Protein AF-A0A7C2NY12-F1 (afdb_monomer)

Solvent-accessible surface area (backbone atoms only — not comparable to full-atom values): 6761 Å² total; per-residue (Å²): 103,46,38,57,55,45,50,51,51,47,49,62,63,61,35,75,79,59,48,92,78,47,97,58,60,70,59,53,50,53,48,53,52,49,53,52,52,52,51,49,54,52,50,52,52,51,45,52,52,48,50,52,52,35,50,53,42,53,55,50,45,54,53,50,52,52,52,45,53,53,46,52,55,52,39,54,54,24,60,77,69,67,38,62,71,58,30,54,52,48,51,50,53,43,55,53,50,52,50,51,41,49,53,50,49,54,53,33,52,49,44,53,52,52,43,52,55,51,50,52,54,51,47,68,62,30,76

Secondary structure (DSSP, 8-state):
--HHHHHHHHHHHHGGGTGGG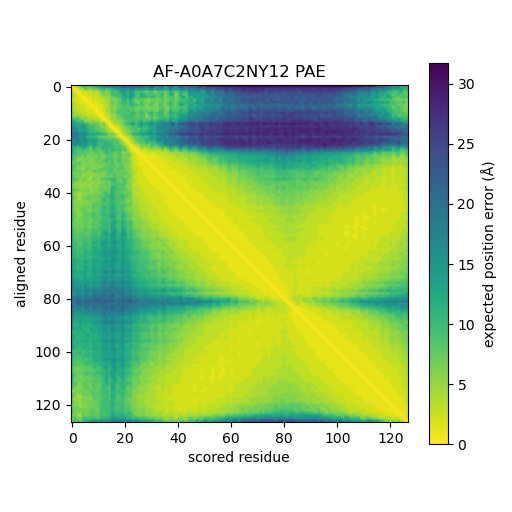-S-HHHHHHHHHHHHHHHHHHHHHHHHHHHHHHHHHHHHHHHHHHHHHHHHHHHHHHHHTT-HHHHHHHHHHHHHHHHHHHHHHHHHHHHHHHHHHHHHHHHHHH-

Sequence (127 aa):
MALITRMSRLLTADLHAVLDRIEEPEVLLKHAVREMEEELARGEQRARAIEHEHDALGGRLRKTAALKAEIEAELEVCFTSGNDELARKVVRRKLETERLERHIGERRAALAKDLAALRASLDEQRE

Mean predicted aligned error: 8.16 Å

Radius of gyration: 27.42 Å; Cα contacts (8 Å, |Δi|>4): 62; chains: 1; bounding box: 62×15×76 Å

Structure (mmCIF, N/CA/C/O backbone):
data_AF-A0A7C2NY12-F1
#
_entry.id   AF-A0A7C2NY12-F1
#
loop_
_atom_site.group_PDB
_atom_site.id
_atom_site.type_symbol
_atom_site.label_atom_id
_atom_site.label_alt_id
_atom_site.label_comp_id
_atom_site.label_asym_id
_atom_site.label_entity_id
_atom_site.label_seq_id
_atom_site.pdbx_PDB_ins_code
_atom_site.Cartn_x
_atom_site.Cartn_y
_atom_site.Cartn_z
_atom_site.occupancy
_atom_site.B_iso_or_equiv
_atom_site.auth_seq_id
_atom_site.auth_comp_id
_atom_site.auth_asym_id
_atom_site.auth_atom_id
_atom_site.pdbx_PDB_model_num
ATOM 1 N N . MET A 1 1 ? 7.991 -2.907 -25.135 1.00 53.84 1 MET A N 1
ATOM 2 C CA . MET A 1 1 ? 8.803 -3.492 -26.230 1.00 53.84 1 MET A CA 1
ATOM 3 C C . MET A 1 1 ? 8.623 -2.738 -27.552 1.00 53.84 1 MET A C 1
ATOM 5 O O . MET A 1 1 ? 9.088 -3.230 -28.573 1.00 53.84 1 MET A O 1
ATOM 9 N N . ALA A 1 2 ? 7.943 -1.583 -27.589 1.00 62.00 2 ALA A N 1
ATOM 10 C CA . ALA A 1 2 ? 7.750 -0.845 -28.834 1.00 62.00 2 ALA A CA 1
ATOM 11 C C . ALA A 1 2 ? 8.727 0.342 -28.942 1.00 62.00 2 ALA A C 1
ATOM 13 O O . ALA A 1 2 ? 9.525 0.297 -29.873 1.00 62.00 2 ALA A O 1
ATOM 14 N N . LEU A 1 3 ? 8.814 1.306 -28.011 1.00 68.12 3 LEU A N 1
ATOM 15 C CA . LEU A 1 3 ? 9.776 2.424 -28.099 1.00 68.12 3 LEU A CA 1
ATOM 16 C C . LEU A 1 3 ? 11.200 1.941 -27.980 1.00 68.12 3 LEU A C 1
ATOM 18 O O . LEU A 1 3 ? 11.968 2.273 -28.862 1.00 68.12 3 LEU A O 1
ATOM 22 N N . ILE A 1 4 ? 11.587 1.171 -26.958 1.00 69.38 4 ILE A N 1
ATOM 23 C CA . ILE A 1 4 ? 13.011 0.810 -26.765 1.00 69.38 4 ILE A CA 1
ATOM 24 C C . ILE A 1 4 ? 13.566 0.113 -28.018 1.00 69.38 4 ILE A C 1
ATOM 26 O O . ILE A 1 4 ? 14.613 0.477 -28.555 1.00 69.38 4 ILE A O 1
ATOM 30 N N . THR A 1 5 ? 12.808 -0.839 -28.561 1.00 68.44 5 THR A N 1
ATOM 31 C CA . THR A 1 5 ? 13.184 -1.589 -29.764 1.00 68.44 5 THR A CA 1
ATOM 32 C C . THR A 1 5 ? 13.090 -0.735 -31.035 1.00 68.44 5 THR A C 1
ATOM 34 O O . THR A 1 5 ? 13.876 -0.917 -31.966 1.00 68.44 5 THR A O 1
ATOM 37 N N . ARG A 1 6 ? 12.162 0.228 -31.092 1.00 71.12 6 ARG A N 1
ATOM 38 C CA . ARG A 1 6 ? 12.011 1.166 -32.216 1.00 71.12 6 ARG A CA 1
ATOM 39 C C . ARG A 1 6 ? 13.070 2.262 -32.195 1.00 71.12 6 ARG A C 1
ATOM 41 O O . ARG A 1 6 ? 13.587 2.578 -33.253 1.00 71.12 6 ARG A O 1
ATOM 48 N N . MET A 1 7 ? 13.448 2.771 -31.028 1.00 70.06 7 MET A N 1
ATOM 49 C CA . MET A 1 7 ? 14.573 3.677 -30.808 1.00 70.06 7 MET A CA 1
ATOM 50 C C . MET A 1 7 ? 15.877 2.986 -31.179 1.00 70.06 7 MET A C 1
ATOM 52 O O . MET A 1 7 ? 16.650 3.553 -31.937 1.00 70.06 7 MET A O 1
ATOM 56 N N . SER A 1 8 ? 16.084 1.737 -30.748 1.00 71.88 8 SER A N 1
ATOM 57 C CA . SER A 1 8 ? 17.231 0.935 -31.181 1.00 71.88 8 SER A CA 1
ATOM 58 C C . SER A 1 8 ? 17.278 0.807 -32.709 1.00 71.88 8 SER A C 1
ATOM 60 O O . SER A 1 8 ? 18.285 1.157 -33.315 1.00 71.88 8 SER A O 1
ATOM 62 N N . ARG A 1 9 ? 16.165 0.431 -33.358 1.00 72.81 9 ARG A N 1
ATOM 63 C CA . ARG A 1 9 ? 16.080 0.350 -34.829 1.00 72.81 9 ARG A CA 1
ATOM 64 C C . ARG A 1 9 ? 16.296 1.685 -35.541 1.00 72.81 9 ARG A C 1
ATOM 66 O O . ARG A 1 9 ? 16.966 1.697 -36.567 1.00 72.81 9 ARG A O 1
ATOM 73 N N . LEU A 1 10 ? 15.715 2.773 -35.036 1.00 71.31 10 LEU A N 1
ATOM 74 C CA . LEU A 1 10 ? 15.861 4.117 -35.602 1.00 71.31 10 LEU A CA 1
ATOM 75 C C . LEU A 1 10 ? 17.309 4.585 -35.501 1.00 71.31 10 LEU A C 1
ATOM 77 O O . LEU A 1 10 ? 17.864 5.042 -36.491 1.00 71.31 10 LEU A O 1
ATOM 81 N N . LEU A 1 11 ? 17.938 4.382 -34.342 1.00 67.00 11 LEU A N 1
ATOM 82 C CA . LEU A 1 11 ? 19.348 4.682 -34.147 1.00 67.00 11 LEU A CA 1
ATOM 83 C C . LEU A 1 11 ? 20.195 3.848 -35.109 1.00 67.00 11 LEU A C 1
ATOM 85 O O . LEU A 1 11 ? 20.952 4.435 -35.861 1.00 67.00 11 LEU A O 1
ATOM 89 N N . THR A 1 12 ? 20.025 2.524 -35.201 1.00 67.00 12 THR A N 1
ATOM 90 C CA . THR A 1 12 ? 20.778 1.702 -36.175 1.00 67.00 12 THR A CA 1
ATOM 91 C C . THR A 1 12 ? 20.561 2.141 -37.634 1.00 67.00 12 THR A C 1
ATOM 93 O O . THR A 1 12 ? 21.490 2.067 -38.439 1.00 67.00 12 THR A O 1
ATOM 96 N N . ALA A 1 13 ? 19.359 2.608 -37.987 1.00 67.56 13 ALA A N 1
ATOM 97 C CA . ALA A 1 13 ? 19.040 3.082 -39.333 1.00 67.56 13 ALA A CA 1
ATOM 98 C C . ALA A 1 13 ? 19.703 4.436 -39.660 1.00 67.56 13 ALA A C 1
ATOM 100 O O . ALA A 1 13 ? 20.324 4.554 -40.715 1.00 67.56 13 ALA A O 1
ATOM 101 N N . ASP A 1 14 ? 19.642 5.415 -38.750 1.00 60.47 14 ASP A N 1
ATOM 102 C CA . ASP A 1 14 ? 20.268 6.740 -38.916 1.00 60.47 14 ASP A CA 1
ATOM 103 C C . ASP A 1 14 ? 21.787 6.725 -38.662 1.00 60.47 14 ASP A C 1
ATOM 105 O O . ASP A 1 14 ? 22.523 7.592 -39.142 1.00 60.47 14 ASP A O 1
ATOM 109 N N . LEU A 1 15 ? 22.293 5.717 -37.945 1.00 57.56 15 LEU A N 1
ATOM 110 C CA . LEU A 1 15 ? 23.713 5.588 -37.627 1.00 57.56 15 LEU A CA 1
ATOM 111 C C . LEU A 1 15 ? 24.594 5.373 -38.857 1.00 57.56 15 LEU A C 1
ATOM 113 O O . LEU A 1 15 ? 25.775 5.698 -38.776 1.00 57.56 15 LEU A O 1
ATOM 117 N N . HIS A 1 16 ? 24.061 4.902 -39.992 1.00 59.88 16 HIS A N 1
ATOM 118 C CA . HIS A 1 16 ? 24.832 4.726 -41.235 1.00 59.88 16 HIS A CA 1
ATOM 119 C C . HIS A 1 16 ? 25.511 6.021 -41.723 1.00 59.88 16 HIS A C 1
ATOM 121 O O . HIS A 1 16 ? 26.491 5.940 -42.454 1.00 59.88 16 HIS A O 1
ATOM 127 N N . ALA A 1 17 ? 25.041 7.201 -41.294 1.00 60.19 17 ALA A N 1
ATOM 128 C CA . ALA A 1 17 ? 25.642 8.495 -41.627 1.00 60.19 17 ALA A CA 1
ATOM 129 C C . ALA A 1 17 ? 26.643 9.033 -40.575 1.00 60.19 17 ALA A C 1
ATOM 131 O O . ALA A 1 17 ? 27.413 9.943 -40.875 1.00 60.19 17 ALA A O 1
ATOM 132 N N . VAL A 1 18 ? 26.640 8.502 -39.343 1.00 55.06 18 VAL A N 1
ATOM 133 C CA . VAL A 1 18 ? 27.490 8.953 -38.209 1.00 55.06 18 VAL A CA 1
ATOM 134 C C . VAL A 1 18 ? 28.585 7.922 -37.863 1.00 55.06 18 VAL A C 1
ATOM 136 O O . VAL A 1 18 ? 29.572 8.247 -37.200 1.00 55.06 18 VAL A O 1
ATOM 139 N N . LEU A 1 19 ? 28.432 6.694 -38.368 1.00 54.03 19 LEU A N 1
ATOM 140 C CA . LEU A 1 19 ? 29.295 5.521 -38.192 1.00 54.03 19 LEU A CA 1
ATOM 141 C C . LEU A 1 19 ? 30.760 5.725 -38.615 1.00 54.03 19 LEU A C 1
ATOM 143 O O . LEU A 1 19 ? 31.631 5.081 -38.043 1.00 54.03 19 LEU A O 1
ATOM 147 N N . ASP A 1 20 ? 31.063 6.660 -39.520 1.00 60.09 20 ASP A N 1
ATOM 148 C CA . ASP A 1 20 ? 32.436 6.909 -39.999 1.00 60.09 20 ASP A CA 1
ATOM 149 C C . ASP A 1 20 ? 33.397 7.456 -38.917 1.00 60.09 20 ASP A C 1
ATOM 151 O O . ASP A 1 20 ? 34.600 7.569 -39.154 1.00 60.09 20 ASP A O 1
ATOM 155 N N . ARG A 1 21 ? 32.894 7.829 -37.728 1.00 60.44 21 ARG A N 1
ATOM 156 C CA . ARG A 1 21 ? 33.685 8.443 -36.639 1.00 60.44 21 ARG A CA 1
ATOM 157 C C . ARG A 1 21 ? 33.712 7.658 -35.324 1.00 60.44 21 ARG A C 1
ATOM 159 O O . ARG A 1 21 ? 34.355 8.120 -34.383 1.00 60.44 21 ARG A O 1
ATOM 166 N N . ILE A 1 22 ? 33.019 6.524 -35.225 1.00 61.75 22 ILE A N 1
ATOM 167 C CA . ILE A 1 22 ? 32.916 5.735 -33.986 1.00 61.75 22 ILE A CA 1
ATOM 168 C C . ILE A 1 22 ? 33.383 4.311 -34.280 1.00 61.75 22 ILE A C 1
ATOM 170 O O . ILE A 1 22 ? 32.849 3.668 -35.175 1.00 61.75 22 ILE A O 1
ATOM 174 N N . GLU A 1 23 ? 34.363 3.819 -33.519 1.00 62.22 23 GLU A N 1
ATOM 175 C CA . GLU A 1 23 ? 35.006 2.521 -33.771 1.00 62.22 23 GLU A CA 1
ATOM 176 C C . GLU A 1 23 ? 34.046 1.322 -33.602 1.00 62.22 23 GLU A C 1
ATOM 178 O O . GLU A 1 23 ? 34.187 0.352 -34.338 1.00 62.22 23 GLU A O 1
ATOM 183 N N . GLU A 1 24 ? 33.026 1.383 -32.722 1.00 68.62 24 GLU A N 1
ATOM 184 C CA . GLU A 1 24 ? 32.071 0.270 -32.494 1.00 68.62 24 GLU A CA 1
ATOM 185 C C . GLU A 1 24 ? 30.666 0.706 -31.986 1.00 68.62 24 GLU A C 1
ATOM 187 O O . GLU A 1 24 ? 30.246 0.376 -30.869 1.00 68.62 24 GLU A O 1
ATOM 192 N N . PRO A 1 25 ? 29.863 1.448 -32.762 1.00 70.81 25 PRO A N 1
ATOM 193 C CA . PRO A 1 25 ? 28.618 2.014 -32.245 1.00 70.81 25 PRO A CA 1
ATOM 194 C C . PRO A 1 25 ? 27.472 1.003 -32.071 1.00 70.81 25 PRO A C 1
ATOM 196 O O . PRO A 1 25 ? 26.565 1.242 -31.272 1.00 70.81 25 PRO A O 1
ATOM 199 N N . GLU A 1 26 ? 27.506 -0.146 -32.755 1.00 74.00 26 GLU A N 1
ATOM 200 C CA . GLU A 1 26 ? 26.555 -1.232 -32.480 1.00 74.00 26 GLU A CA 1
ATOM 201 C C . GLU A 1 26 ? 26.674 -1.750 -31.043 1.00 74.00 26 GLU A C 1
ATOM 203 O O . GLU A 1 26 ? 25.666 -2.093 -30.423 1.00 74.00 26 GLU A O 1
ATOM 208 N N . VAL A 1 27 ? 27.899 -1.839 -30.521 1.00 81.19 27 VAL A N 1
ATOM 209 C CA . VAL A 1 27 ? 28.166 -2.356 -29.174 1.00 81.19 27 VAL A CA 1
ATOM 210 C C . VAL A 1 27 ? 27.641 -1.376 -28.130 1.00 81.19 27 VAL A C 1
ATOM 212 O O . VAL A 1 27 ? 26.945 -1.789 -27.203 1.00 81.19 27 VAL A O 1
ATOM 215 N N . LEU A 1 28 ? 27.880 -0.077 -28.331 1.00 80.12 28 LEU A N 1
ATOM 216 C CA . LEU A 1 28 ? 27.351 0.986 -27.471 1.00 80.12 28 LEU A CA 1
ATOM 217 C C . LEU A 1 28 ? 25.819 0.998 -27.446 1.00 80.12 28 LEU A C 1
ATOM 219 O O . LEU A 1 28 ? 25.223 1.102 -26.377 1.00 80.12 28 LEU A O 1
ATOM 223 N N . LEU A 1 29 ? 25.170 0.833 -28.601 1.00 80.44 29 LEU A N 1
ATOM 224 C CA . LEU A 1 29 ? 23.712 0.775 -28.673 1.00 80.44 29 LEU A CA 1
ATOM 225 C C . LEU A 1 29 ? 23.151 -0.461 -27.956 1.00 80.44 29 LEU A C 1
ATOM 227 O O . LEU A 1 29 ? 22.177 -0.348 -27.215 1.00 80.44 29 LEU A O 1
ATOM 231 N N . LYS A 1 30 ? 23.768 -1.634 -28.146 1.00 83.06 30 LYS A N 1
ATOM 232 C CA . LYS A 1 30 ? 23.384 -2.871 -27.442 1.00 83.06 30 LYS A CA 1
ATOM 233 C C . LYS A 1 30 ? 23.534 -2.716 -25.927 1.00 83.06 30 LYS A C 1
ATOM 235 O O . LYS A 1 30 ? 22.664 -3.167 -25.187 1.00 83.06 30 LYS A O 1
ATOM 240 N N . HIS A 1 31 ? 24.601 -2.059 -25.475 1.00 85.31 31 HIS A N 1
ATOM 241 C CA . HIS A 1 31 ? 24.807 -1.753 -24.062 1.00 85.31 31 HIS A CA 1
ATOM 242 C C . HIS A 1 31 ? 23.722 -0.819 -23.519 1.00 85.31 31 HIS A C 1
ATOM 244 O O . HIS A 1 31 ? 23.088 -1.150 -22.524 1.00 85.31 31 HIS A O 1
ATOM 250 N N . ALA A 1 32 ? 23.444 0.289 -24.211 1.00 83.00 32 ALA A N 1
ATOM 251 C CA . ALA A 1 32 ? 22.421 1.247 -23.798 1.00 83.00 32 ALA A CA 1
ATOM 252 C C . ALA A 1 32 ? 21.025 0.606 -23.715 1.00 83.00 32 ALA A C 1
ATOM 254 O O . ALA A 1 32 ? 20.308 0.808 -22.740 1.00 83.00 32 ALA A O 1
ATOM 255 N N . VAL A 1 33 ? 20.651 -0.223 -24.697 1.00 85.62 33 VAL A N 1
ATOM 256 C CA . VAL A 1 33 ? 19.385 -0.977 -24.664 1.00 85.62 33 VAL A CA 1
ATOM 257 C C . VAL A 1 33 ? 19.337 -1.914 -23.460 1.00 85.62 33 VAL A C 1
ATOM 259 O O . VAL A 1 33 ? 18.329 -1.949 -22.758 1.00 85.62 33 VAL A O 1
ATOM 262 N N . ARG A 1 34 ? 20.427 -2.632 -23.179 1.00 87.62 34 ARG A N 1
ATOM 263 C CA . ARG A 1 34 ? 20.502 -3.520 -22.018 1.00 87.62 34 ARG A CA 1
ATOM 264 C C . ARG A 1 34 ? 20.368 -2.757 -20.698 1.00 87.62 34 ARG A C 1
ATOM 266 O O . ARG A 1 34 ? 19.632 -3.198 -19.824 1.00 87.62 34 ARG A O 1
ATOM 273 N N . GLU A 1 35 ? 21.035 -1.615 -20.553 1.00 88.94 35 GLU A N 1
ATOM 274 C CA . GLU A 1 35 ? 20.895 -0.763 -19.364 1.00 88.94 35 GLU A CA 1
ATOM 275 C C . GLU A 1 35 ? 19.449 -0.281 -19.187 1.00 88.94 35 GLU A C 1
ATOM 277 O O . GLU A 1 35 ? 18.918 -0.314 -18.078 1.00 88.94 35 GLU A O 1
ATOM 282 N N . MET A 1 36 ? 18.775 0.096 -20.279 1.00 87.69 36 MET A N 1
ATOM 283 C CA . MET A 1 36 ? 17.361 0.483 -20.247 1.00 87.69 36 MET A CA 1
ATOM 284 C C . MET A 1 36 ? 16.448 -0.678 -19.823 1.00 87.69 36 MET A C 1
ATOM 286 O O . MET A 1 36 ? 15.531 -0.478 -19.027 1.00 87.69 36 MET A O 1
ATOM 290 N N . GLU A 1 37 ? 16.693 -1.893 -20.321 1.00 88.19 37 GLU A N 1
ATOM 291 C CA . GLU A 1 37 ? 15.954 -3.099 -19.922 1.00 88.19 37 GLU A CA 1
ATOM 292 C C . GLU A 1 37 ? 16.173 -3.445 -18.441 1.00 88.19 37 GLU A C 1
ATOM 294 O O . GLU A 1 37 ? 15.225 -3.793 -17.732 1.00 88.19 37 GLU A O 1
ATOM 299 N N . GLU A 1 38 ? 17.408 -3.317 -17.950 1.00 92.06 38 GLU A N 1
ATOM 300 C CA . GLU A 1 38 ? 17.743 -3.532 -16.542 1.00 92.06 38 GLU A CA 1
ATOM 301 C C . GLU A 1 38 ? 17.057 -2.498 -15.634 1.00 92.06 38 GLU A C 1
ATOM 303 O O . GLU A 1 38 ? 16.504 -2.864 -14.591 1.00 92.06 38 GLU A O 1
ATOM 308 N N . GLU A 1 39 ? 17.019 -1.225 -16.032 1.00 89.50 39 GLU A N 1
ATOM 309 C CA . GLU A 1 39 ? 16.305 -0.177 -15.296 1.00 89.50 39 GLU A CA 1
ATOM 310 C C . GLU A 1 39 ? 14.785 -0.386 -15.296 1.00 89.50 39 GLU A C 1
ATOM 312 O O . GLU A 1 39 ? 14.144 -0.217 -14.251 1.00 89.50 39 GLU A O 1
ATOM 317 N N . LEU A 1 40 ? 14.209 -0.848 -16.412 1.00 91.38 40 LEU A N 1
ATOM 318 C CA . LEU A 1 40 ? 12.798 -1.228 -16.480 1.00 91.38 40 L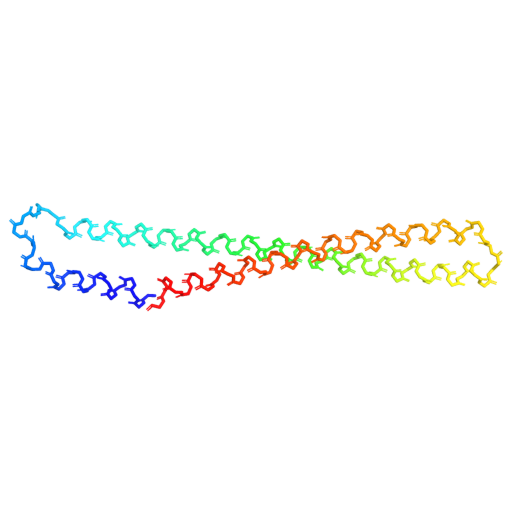EU A CA 1
ATOM 319 C C . LEU A 1 40 ? 12.496 -2.379 -15.508 1.00 91.38 40 LEU A C 1
ATOM 321 O O . LEU A 1 40 ? 11.563 -2.290 -14.706 1.00 91.38 40 LEU A O 1
ATOM 325 N N . ALA A 1 41 ? 13.325 -3.428 -15.505 1.00 92.06 41 ALA A N 1
ATOM 326 C CA . ALA A 1 41 ? 13.173 -4.562 -14.595 1.00 92.06 41 ALA A CA 1
ATOM 327 C C . ALA A 1 41 ? 13.281 -4.140 -13.117 1.00 92.06 41 ALA A C 1
ATOM 329 O O . ALA A 1 41 ? 12.482 -4.574 -12.280 1.00 92.06 41 ALA A O 1
ATOM 330 N N . ARG A 1 42 ? 14.222 -3.247 -12.779 1.00 94.56 42 ARG A N 1
ATOM 331 C CA . ARG A 1 42 ? 14.336 -2.654 -11.432 1.00 94.56 42 ARG A CA 1
ATOM 332 C C . ARG A 1 42 ? 13.106 -1.824 -11.074 1.00 94.56 42 ARG A C 1
ATOM 334 O O . ARG A 1 42 ? 12.650 -1.843 -9.930 1.00 94.56 42 ARG A O 1
ATOM 341 N N . GLY A 1 43 ? 12.565 -1.074 -12.028 1.00 94.50 43 GLY A N 1
ATOM 342 C CA . GLY A 1 43 ? 11.317 -0.334 -11.879 1.00 94.50 43 GLY A CA 1
ATOM 343 C C . GLY A 1 43 ? 10.130 -1.240 -11.549 1.00 94.50 43 GLY A C 1
ATOM 344 O O . GLY A 1 43 ? 9.423 -1.001 -10.570 1.00 94.50 43 GLY A O 1
ATOM 345 N N . GLU A 1 44 ? 9.963 -2.336 -12.288 1.00 94.31 44 GLU A N 1
ATOM 346 C CA . GLU A 1 44 ? 8.916 -3.329 -12.034 1.00 94.31 44 GLU A CA 1
ATOM 347 C C . GLU A 1 44 ? 9.052 -3.992 -10.658 1.00 94.31 44 GLU A C 1
ATOM 349 O O . GLU A 1 44 ? 8.059 -4.165 -9.949 1.00 94.31 44 GLU A O 1
ATOM 354 N N . GLN A 1 45 ? 10.275 -4.344 -10.248 1.00 96.56 45 GLN A N 1
ATOM 355 C CA . GLN A 1 45 ? 10.528 -4.900 -8.916 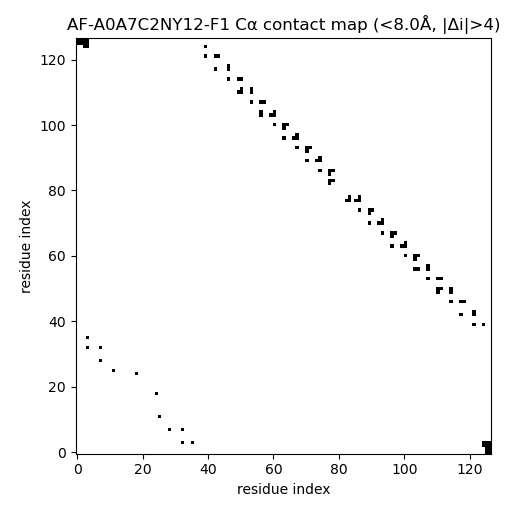1.00 96.56 45 GLN A CA 1
ATOM 356 C C . GLN A 1 45 ? 10.143 -3.914 -7.807 1.00 96.56 45 GLN A C 1
ATOM 358 O O . GLN A 1 45 ? 9.488 -4.307 -6.839 1.00 96.56 45 GLN A O 1
ATOM 363 N N . ARG A 1 46 ? 10.484 -2.628 -7.967 1.00 96.31 46 ARG A N 1
ATOM 364 C CA . ARG A 1 46 ? 10.062 -1.565 -7.043 1.00 96.31 46 ARG A CA 1
ATOM 365 C C . ARG A 1 46 ? 8.540 -1.444 -6.982 1.00 96.31 46 ARG A C 1
ATOM 367 O O . ARG A 1 46 ? 7.991 -1.381 -5.885 1.00 96.31 46 ARG A O 1
ATOM 374 N N . ALA A 1 47 ? 7.853 -1.482 -8.124 1.00 96.25 47 ALA A N 1
ATOM 375 C CA . ALA A 1 47 ? 6.392 -1.436 -8.166 1.00 96.25 47 ALA A CA 1
ATOM 376 C C . ALA A 1 47 ? 5.759 -2.614 -7.406 1.00 96.25 47 ALA A C 1
ATOM 378 O O . ALA A 1 47 ? 4.848 -2.406 -6.608 1.00 96.25 47 ALA A O 1
ATOM 379 N N . ARG A 1 48 ? 6.285 -3.835 -7.576 1.00 97.31 48 ARG A N 1
ATOM 380 C CA . ARG A 1 48 ? 5.822 -5.020 -6.830 1.00 97.31 48 ARG A CA 1
ATOM 381 C C . ARG A 1 48 ? 6.044 -4.887 -5.322 1.00 97.31 48 ARG A C 1
ATOM 383 O O . ARG A 1 48 ? 5.188 -5.297 -4.543 1.00 97.31 48 ARG A O 1
ATOM 390 N N . ALA A 1 49 ? 7.171 -4.313 -4.901 1.00 97.44 49 ALA A N 1
ATOM 391 C CA . ALA A 1 49 ? 7.450 -4.082 -3.485 1.00 97.44 49 ALA A CA 1
ATOM 392 C C . ALA A 1 49 ? 6.459 -3.081 -2.863 1.00 97.44 49 ALA A C 1
ATOM 394 O O . ALA A 1 49 ? 5.912 -3.346 -1.792 1.00 97.44 49 ALA A O 1
ATOM 395 N N . ILE A 1 50 ? 6.177 -1.974 -3.561 1.00 97.12 50 ILE A N 1
ATOM 396 C CA . ILE A 1 50 ? 5.187 -0.972 -3.132 1.00 97.12 50 ILE A CA 1
ATOM 397 C C . ILE A 1 50 ? 3.784 -1.588 -3.064 1.00 97.12 50 ILE A C 1
ATOM 399 O O . ILE A 1 50 ? 3.056 -1.350 -2.102 1.00 97.12 50 ILE A O 1
ATOM 403 N N . GLU A 1 51 ? 3.406 -2.402 -4.051 1.00 97.25 51 GLU A N 1
ATOM 404 C CA . GLU A 1 51 ? 2.117 -3.104 -4.073 1.00 97.25 51 GLU A CA 1
ATOM 405 C C . GLU A 1 51 ? 1.970 -4.056 -2.879 1.00 97.25 51 GLU A C 1
ATOM 407 O O . GLU A 1 51 ? 0.950 -4.039 -2.190 1.00 97.25 51 GLU A O 1
ATOM 412 N N . HIS A 1 52 ? 3.025 -4.807 -2.556 1.00 97.75 52 HIS A N 1
ATOM 413 C CA . HIS A 1 52 ? 3.034 -5.672 -1.382 1.00 97.75 52 HIS A CA 1
ATOM 414 C C . HIS A 1 52 ? 2.877 -4.885 -0.067 1.00 97.75 52 HIS A C 1
ATOM 416 O O . HIS A 1 52 ? 2.092 -5.281 0.799 1.00 97.75 52 HIS A O 1
ATOM 422 N N . GLU A 1 53 ? 3.576 -3.752 0.088 1.00 97.31 53 GLU A N 1
ATOM 423 C CA . GLU A 1 53 ? 3.425 -2.871 1.258 1.00 97.31 53 GLU A CA 1
ATOM 424 C C . GLU A 1 53 ? 1.998 -2.302 1.340 1.00 97.31 53 GLU A C 1
ATOM 426 O O . GLU A 1 53 ? 1.369 -2.337 2.403 1.00 97.31 53 GLU A O 1
ATOM 431 N N . HIS A 1 54 ? 1.452 -1.833 0.216 1.00 97.12 54 HIS A N 1
ATOM 432 C CA . HIS A 1 54 ? 0.085 -1.324 0.120 1.00 97.12 54 HIS A CA 1
ATOM 433 C C . HIS A 1 54 ? -0.953 -2.370 0.559 1.00 97.12 54 HIS A C 1
ATOM 435 O O . HIS A 1 54 ? -1.871 -2.057 1.329 1.00 97.12 54 HIS A O 1
ATOM 441 N N . ASP A 1 55 ? -0.798 -3.618 0.120 1.00 97.25 55 ASP A N 1
ATOM 442 C CA . ASP A 1 55 ? -1.711 -4.709 0.453 1.00 97.25 55 ASP A CA 1
ATOM 443 C C . ASP A 1 55 ? -1.587 -5.141 1.915 1.00 97.25 55 ASP A C 1
ATOM 445 O O . ASP A 1 55 ? -2.603 -5.361 2.589 1.00 97.25 55 ASP A O 1
ATOM 449 N N . ALA A 1 56 ? -0.364 -5.175 2.451 1.00 97.50 56 ALA A N 1
ATOM 450 C CA . ALA A 1 56 ? -0.123 -5.417 3.868 1.00 97.50 56 ALA A CA 1
ATOM 451 C C . ALA A 1 56 ? -0.801 -4.346 4.743 1.00 97.50 56 ALA A C 1
ATOM 453 O O . ALA A 1 56 ? -1.471 -4.678 5.730 1.00 97.50 56 ALA A O 1
ATOM 454 N N . LEU A 1 57 ? -0.707 -3.065 4.365 1.00 97.19 57 LEU A N 1
ATOM 455 C CA . LEU A 1 57 ? -1.423 -1.976 5.040 1.00 97.19 57 LEU A CA 1
ATOM 456 C C . LEU A 1 57 ? -2.944 -2.107 4.885 1.00 97.19 57 LEU A C 1
ATOM 458 O O . LEU A 1 57 ? -3.673 -1.868 5.847 1.00 97.19 57 LEU A O 1
ATOM 462 N N . GLY A 1 58 ? -3.437 -2.556 3.728 1.00 97.25 58 GLY A N 1
ATOM 463 C CA . GLY A 1 58 ? -4.854 -2.871 3.522 1.00 97.25 58 GLY A CA 1
ATOM 464 C C . GLY A 1 58 ? -5.353 -4.006 4.428 1.00 97.25 58 GLY A C 1
ATOM 465 O O . GLY A 1 58 ? -6.468 -3.960 4.949 1.00 97.25 58 GLY A O 1
ATOM 466 N N . GLY A 1 59 ? -4.522 -5.020 4.675 1.00 97.12 59 GLY A N 1
ATOM 467 C CA . GLY A 1 59 ? -4.782 -6.056 5.677 1.00 97.12 59 GLY A CA 1
ATOM 468 C C . GLY A 1 59 ? -4.839 -5.497 7.102 1.00 97.12 59 GLY A C 1
ATOM 469 O O . GLY A 1 59 ? -5.744 -5.840 7.863 1.00 97.12 59 GLY A O 1
ATOM 470 N N . ARG A 1 60 ? -3.912 -4.600 7.460 1.00 96.25 60 ARG A N 1
ATOM 471 C CA . ARG A 1 60 ? -3.892 -3.937 8.776 1.00 96.25 60 ARG A CA 1
ATOM 472 C C . ARG A 1 60 ? -5.118 -3.053 8.996 1.00 96.25 60 ARG A C 1
ATOM 474 O O . ARG A 1 60 ? -5.727 -3.172 10.051 1.00 96.25 60 ARG A O 1
ATOM 481 N N . LEU A 1 61 ? -5.528 -2.260 8.002 1.00 96.56 61 LEU A N 1
ATOM 482 C CA . LEU A 1 61 ? -6.751 -1.447 8.067 1.00 96.56 61 LEU A CA 1
ATOM 483 C C . LEU A 1 61 ? -7.985 -2.292 8.367 1.00 96.56 61 LEU A C 1
ATOM 485 O O . LEU A 1 61 ? -8.753 -1.944 9.255 1.00 96.56 61 LEU A O 1
ATOM 489 N N . ARG A 1 62 ? -8.146 -3.435 7.688 1.00 96.75 62 ARG A N 1
ATOM 490 C CA . ARG A 1 62 ? -9.270 -4.351 7.942 1.00 96.75 62 ARG A CA 1
ATOM 491 C C . ARG A 1 62 ? -9.292 -4.857 9.386 1.00 96.75 62 ARG A C 1
ATOM 493 O O . ARG A 1 62 ? -10.353 -4.887 10.000 1.00 96.75 62 ARG A O 1
ATOM 500 N N . LYS A 1 63 ? -8.129 -5.207 9.944 1.00 96.25 63 LYS A N 1
ATOM 501 C CA . LYS A 1 63 ? -8.013 -5.618 11.354 1.00 96.25 63 LYS A CA 1
ATOM 502 C C . LYS A 1 63 ? -8.350 -4.471 12.309 1.00 96.25 63 LYS A C 1
ATOM 504 O O . LYS A 1 63 ? -9.085 -4.678 13.265 1.00 96.25 63 LYS A O 1
ATOM 509 N N . THR A 1 64 ? -7.844 -3.268 12.045 1.00 94.62 64 THR A N 1
ATOM 510 C CA . THR A 1 64 ? -8.133 -2.078 12.859 1.00 94.62 64 THR A CA 1
ATOM 511 C C . THR A 1 64 ? -9.616 -1.702 12.810 1.00 94.62 64 THR A C 1
ATOM 513 O O . THR A 1 64 ? -10.186 -1.384 13.849 1.00 94.62 64 THR A O 1
ATOM 516 N N . ALA A 1 65 ? -10.262 -1.814 11.648 1.00 94.12 65 ALA A N 1
ATOM 517 C CA . ALA A 1 65 ? -11.696 -1.583 11.494 1.00 94.12 65 ALA A CA 1
ATOM 518 C C . ALA A 1 65 ? -12.539 -2.616 12.266 1.00 94.12 65 ALA A C 1
ATOM 520 O O . ALA A 1 65 ? -13.510 -2.243 12.917 1.00 94.12 65 ALA A O 1
ATOM 521 N N . ALA A 1 66 ? -12.143 -3.895 12.258 1.00 95.88 66 ALA A N 1
ATOM 522 C CA . ALA A 1 66 ? -12.803 -4.926 13.062 1.00 95.88 66 ALA A CA 1
ATOM 523 C C . ALA A 1 66 ? -12.681 -4.641 14.570 1.00 95.88 66 ALA A C 1
ATOM 525 O O . ALA A 1 66 ? -13.688 -4.625 15.272 1.00 95.88 66 ALA A O 1
ATOM 526 N N . LEU A 1 67 ? -11.475 -4.308 15.048 1.00 95.06 67 LEU A N 1
ATOM 527 C CA . LEU A 1 67 ? -11.256 -3.902 16.442 1.00 95.06 67 LEU A CA 1
ATOM 528 C C . LEU A 1 67 ? -12.098 -2.678 16.817 1.00 95.06 67 LEU A C 1
ATOM 530 O O . LEU A 1 67 ? -12.657 -2.615 17.906 1.00 95.06 67 LEU A O 1
ATOM 534 N N . LYS A 1 68 ? -12.216 -1.698 15.918 1.00 94.44 68 LYS A N 1
ATOM 535 C CA . LYS A 1 68 ? -13.067 -0.528 16.141 1.00 94.44 68 LYS A CA 1
ATOM 536 C C . LYS A 1 68 ? -14.537 -0.922 16.319 1.00 94.44 68 LYS A C 1
ATOM 538 O O . LYS A 1 68 ? -15.170 -0.409 17.236 1.00 94.44 68 LYS A O 1
ATOM 543 N N . ALA A 1 69 ? -15.053 -1.835 15.497 1.00 95.19 69 ALA A N 1
ATOM 544 C CA . ALA A 1 69 ? -16.425 -2.326 15.621 1.00 95.19 69 ALA A CA 1
ATOM 545 C C . ALA A 1 69 ? -16.66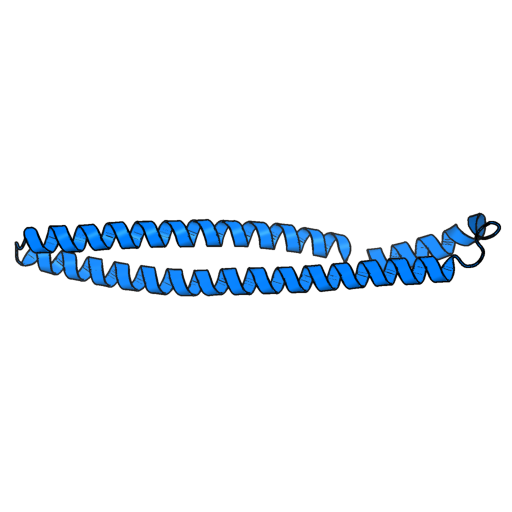0 -3.054 16.959 1.00 95.19 69 ALA A C 1
ATOM 547 O O . ALA A 1 69 ? -17.678 -2.834 17.610 1.00 95.19 69 ALA A O 1
ATOM 548 N N . GLU A 1 70 ? -15.694 -3.853 17.422 1.00 95.88 70 GLU A N 1
ATOM 549 C CA . GLU A 1 70 ? -15.747 -4.489 18.749 1.00 95.88 70 GLU A CA 1
ATOM 550 C C . GLU A 1 70 ? -15.777 -3.449 19.881 1.00 95.88 70 GLU A C 1
ATOM 552 O O . GLU A 1 70 ? -16.574 -3.552 20.812 1.00 95.88 70 GLU A O 1
ATOM 557 N N . ILE A 1 71 ? -14.945 -2.407 19.782 1.00 94.31 71 ILE A N 1
ATOM 558 C CA . ILE A 1 71 ? -14.913 -1.295 20.742 1.00 94.31 71 ILE A CA 1
ATOM 559 C C . ILE A 1 71 ? -16.248 -0.537 20.763 1.00 94.31 71 ILE A C 1
ATOM 561 O O . ILE A 1 71 ? -16.688 -0.098 21.825 1.00 94.31 71 ILE A O 1
ATOM 565 N N . GLU A 1 72 ? -16.887 -0.360 19.606 1.00 94.06 72 GLU A N 1
ATOM 566 C CA . GLU A 1 72 ? -18.198 0.288 19.497 1.00 94.06 72 GLU A CA 1
ATOM 567 C C . GLU A 1 72 ? -19.304 -0.541 20.156 1.00 94.06 72 GLU A C 1
ATOM 569 O O . GLU A 1 72 ? -20.097 0.020 20.912 1.00 94.06 72 GLU A O 1
ATOM 574 N N . ALA A 1 73 ? -19.298 -1.863 19.971 1.00 94.81 73 ALA A N 1
ATOM 575 C CA . ALA A 1 73 ? -20.214 -2.759 20.674 1.00 94.81 73 ALA A CA 1
ATOM 576 C C . ALA A 1 73 ? -19.988 -2.734 22.199 1.00 94.81 73 ALA A C 1
ATOM 578 O O . ALA A 1 73 ? -20.942 -2.680 22.975 1.00 94.81 73 ALA A O 1
ATOM 579 N N . GLU A 1 74 ? -18.731 -2.710 22.656 1.00 93.38 74 GLU A N 1
ATOM 580 C CA . GLU A 1 74 ? -18.415 -2.595 24.087 1.00 93.38 74 GLU A CA 1
ATOM 581 C C . GLU A 1 74 ? -18.894 -1.257 24.674 1.00 93.38 74 GLU A C 1
ATOM 583 O O . GLU A 1 74 ? -19.398 -1.218 25.799 1.00 93.38 74 GLU A O 1
ATOM 588 N N . LEU A 1 75 ? -18.798 -0.159 23.915 1.00 92.94 75 LEU A N 1
ATOM 589 C CA . LEU A 1 75 ? -19.329 1.143 24.331 1.00 92.94 75 LEU A CA 1
ATOM 590 C C . LEU A 1 75 ? -20.841 1.119 24.526 1.00 92.94 75 LEU A C 1
ATOM 592 O O . LEU A 1 75 ? -21.329 1.685 25.502 1.00 92.94 75 LEU A O 1
ATOM 596 N N . GLU A 1 76 ? -21.573 0.456 23.636 1.00 92.56 76 GLU A N 1
ATOM 597 C CA . GLU A 1 76 ? -23.024 0.309 23.755 1.00 92.56 76 GLU A CA 1
ATOM 598 C C . GLU A 1 76 ? -23.411 -0.420 25.055 1.00 92.56 76 GLU A C 1
ATOM 600 O O . GLU A 1 76 ? -24.302 0.020 25.789 1.00 92.56 76 GLU A O 1
ATOM 605 N N . VAL A 1 77 ? -22.660 -1.461 25.429 1.00 93.38 77 VAL A N 1
ATOM 606 C CA . VAL A 1 77 ? -22.825 -2.156 26.719 1.00 93.38 77 VAL A CA 1
ATOM 607 C C . VAL A 1 77 ? -22.474 -1.248 27.908 1.00 93.38 77 VAL A C 1
ATOM 609 O O . VAL A 1 77 ? -23.165 -1.246 28.930 1.00 93.38 77 VAL A O 1
ATOM 612 N N . CYS A 1 78 ? -21.422 -0.435 27.800 1.00 91.44 78 CYS A N 1
ATOM 613 C CA . CYS A 1 78 ? -21.042 0.500 28.865 1.00 91.44 78 CYS A CA 1
ATOM 614 C C . CYS A 1 78 ? -22.117 1.570 29.101 1.00 91.44 78 CYS A C 1
ATOM 616 O O . CYS A 1 78 ? -22.415 1.8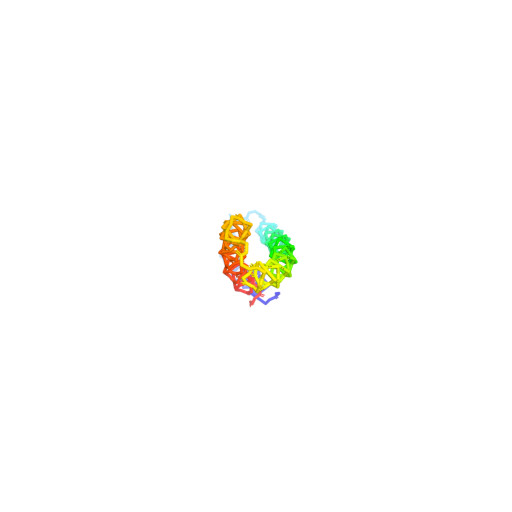94 30.250 1.00 91.44 78 CYS A O 1
ATOM 618 N N . PHE A 1 79 ? -22.723 2.092 28.031 1.00 89.75 79 PHE A N 1
ATOM 619 C CA . PHE A 1 79 ? -23.793 3.083 28.135 1.00 89.75 79 PHE A CA 1
ATOM 620 C C . PHE A 1 79 ? -25.089 2.482 28.681 1.00 89.75 79 PHE A C 1
ATOM 622 O O . PHE A 1 79 ? -25.717 3.088 29.546 1.00 89.75 79 PHE A O 1
ATOM 629 N N . THR A 1 80 ? -25.467 1.277 28.246 1.00 92.19 80 THR A N 1
ATOM 630 C CA . THR A 1 80 ? -26.661 0.587 28.771 1.00 92.19 80 THR A CA 1
ATOM 631 C C . THR A 1 80 ? -26.520 0.201 30.244 1.00 92.19 80 THR A C 1
ATOM 633 O O . THR A 1 80 ? -27.502 0.234 30.981 1.00 92.19 80 THR A O 1
ATOM 636 N N . SER A 1 81 ? -25.303 -0.105 30.699 1.00 91.12 81 SER A N 1
ATOM 637 C CA . SER A 1 81 ? -25.002 -0.391 32.109 1.00 91.12 81 SER A CA 1
ATOM 638 C C . SER A 1 81 ? -24.738 0.856 32.968 1.00 91.12 81 SER A C 1
ATOM 640 O O . SER A 1 81 ? -24.537 0.721 34.175 1.00 91.12 81 SER A O 1
ATOM 642 N N . GLY A 1 82 ? -24.742 2.062 32.381 1.00 89.50 82 GLY A N 1
ATOM 643 C CA . GLY A 1 82 ? -24.520 3.329 33.091 1.00 89.50 82 GLY A CA 1
ATOM 644 C C . GLY A 1 82 ? -23.123 3.477 33.708 1.00 89.50 82 GLY A C 1
ATOM 645 O O . GLY A 1 82 ? -22.937 4.249 34.648 1.00 89.50 82 GLY A O 1
ATOM 646 N N . ASN A 1 83 ? -22.134 2.715 33.227 1.00 91.00 83 ASN A N 1
ATOM 647 C CA . ASN A 1 83 ? -20.783 2.722 33.784 1.00 91.00 83 ASN A CA 1
ATOM 648 C C . ASN A 1 83 ? -19.889 3.743 33.065 1.00 91.00 83 ASN A C 1
ATOM 650 O O . ASN A 1 83 ? -19.070 3.405 32.205 1.00 91.00 83 ASN A O 1
ATOM 654 N N . ASP A 1 84 ? -20.031 5.008 33.454 1.00 89.94 84 ASP A N 1
ATOM 655 C CA . ASP A 1 84 ? -19.345 6.142 32.826 1.00 89.94 84 ASP A CA 1
ATOM 656 C C . ASP A 1 84 ? -17.813 6.074 32.913 1.00 89.94 84 ASP A C 1
ATOM 658 O O . ASP A 1 84 ? -17.109 6.551 32.019 1.00 89.94 84 ASP A O 1
ATOM 662 N N . GLU A 1 85 ? -17.258 5.497 33.982 1.00 90.12 85 GLU A N 1
ATOM 663 C CA . GLU A 1 85 ? -15.806 5.338 34.109 1.00 90.12 85 GLU A CA 1
ATOM 664 C C . GLU A 1 85 ? -15.246 4.351 33.091 1.00 90.12 85 GLU A C 1
ATOM 666 O O . GLU A 1 85 ? -14.207 4.618 32.476 1.00 90.12 85 GLU A O 1
ATOM 671 N N . LEU A 1 86 ? -15.939 3.227 32.898 1.00 89.88 86 LEU A N 1
ATOM 672 C CA . LEU A 1 86 ? -15.574 2.248 31.888 1.00 89.88 86 LEU A CA 1
ATOM 673 C C . LEU A 1 86 ? -15.786 2.829 30.486 1.00 89.88 86 LEU A C 1
ATOM 675 O O . LEU A 1 86 ? -14.859 2.791 29.677 1.00 89.88 86 LEU A O 1
ATOM 679 N N . ALA A 1 87 ? -16.921 3.489 30.239 1.00 92.19 87 ALA A N 1
ATOM 680 C CA . ALA A 1 87 ? -17.206 4.154 28.968 1.00 92.19 87 ALA A CA 1
ATOM 681 C C . ALA A 1 87 ? -16.093 5.142 28.580 1.00 92.19 87 ALA A C 1
ATOM 683 O O . ALA A 1 87 ? -15.583 5.094 27.461 1.00 92.19 87 ALA A O 1
ATOM 684 N N . ARG A 1 88 ? -15.618 5.982 29.514 1.00 94.50 88 ARG A N 1
ATOM 685 C CA . ARG A 1 88 ? -14.498 6.912 29.264 1.00 94.50 88 ARG A CA 1
ATOM 686 C C . ARG A 1 88 ? -13.215 6.201 28.819 1.00 94.50 88 ARG A C 1
ATOM 688 O O . ARG A 1 88 ? -12.513 6.709 27.941 1.00 94.50 88 ARG A O 1
ATOM 695 N N . LYS A 1 89 ? -12.891 5.042 29.404 1.00 93.94 89 LYS A N 1
ATOM 696 C CA . LYS A 1 89 ? -11.716 4.241 29.012 1.00 93.94 89 LYS A CA 1
ATOM 697 C C . LYS A 1 89 ? -11.888 3.659 27.610 1.00 93.94 89 LYS A C 1
ATOM 699 O O . LYS A 1 89 ? -10.970 3.758 26.796 1.00 93.94 89 LYS A O 1
ATOM 704 N N . VAL A 1 90 ? -13.066 3.118 27.308 1.00 93.62 90 VAL A N 1
ATOM 705 C CA . VAL A 1 90 ? -13.354 2.522 25.998 1.00 93.62 90 VAL A CA 1
ATOM 706 C C . VAL A 1 90 ? -13.394 3.596 24.897 1.00 93.62 90 VAL A C 1
ATOM 708 O O . VAL A 1 90 ? -12.809 3.390 23.835 1.00 93.62 90 VAL A O 1
ATOM 711 N N . VAL A 1 91 ? -13.943 4.791 25.166 1.00 94.75 91 VAL A N 1
ATOM 712 C CA . VAL A 1 91 ? -13.880 5.947 24.246 1.00 94.75 91 VAL A CA 1
ATOM 713 C C . VAL A 1 91 ? -12.432 6.334 23.950 1.00 94.75 91 VAL A C 1
ATOM 715 O O . VAL A 1 91 ? -12.085 6.582 22.796 1.00 94.75 91 VAL A O 1
ATOM 718 N N . ARG A 1 92 ? -11.556 6.364 24.962 1.00 95.69 92 ARG A N 1
ATOM 719 C CA . ARG A 1 92 ? -10.134 6.668 24.744 1.00 95.69 92 ARG A CA 1
ATOM 720 C C . ARG A 1 92 ? -9.487 5.653 23.801 1.00 95.69 92 ARG A C 1
ATOM 722 O O . ARG A 1 92 ? -8.853 6.057 22.828 1.00 95.69 92 ARG A O 1
ATOM 729 N N . ARG A 1 93 ? -9.731 4.358 24.028 1.00 94.56 93 ARG A N 1
ATOM 730 C CA . ARG A 1 93 ? -9.253 3.274 23.155 1.00 94.56 93 ARG A CA 1
ATOM 731 C C . ARG A 1 93 ? -9.811 3.392 21.732 1.00 94.56 93 ARG A C 1
ATOM 733 O O . ARG A 1 93 ? -9.074 3.173 20.771 1.00 94.56 93 ARG A O 1
ATOM 740 N N . LYS A 1 94 ? -11.080 3.793 21.575 1.00 94.81 94 LYS A N 1
ATOM 741 C CA . LYS A 1 94 ? -11.687 4.083 20.264 1.00 94.81 94 LYS A CA 1
ATOM 742 C C . LYS A 1 94 ? -10.919 5.183 19.534 1.00 94.81 94 LYS A C 1
ATOM 744 O O . LYS A 1 94 ? -10.484 4.973 18.408 1.00 94.81 94 LYS A O 1
ATOM 749 N N . LEU A 1 95 ? -10.703 6.325 20.188 1.00 96.00 95 LEU A N 1
ATOM 750 C CA . LEU A 1 95 ? -10.012 7.472 19.590 1.00 96.00 95 LEU A CA 1
ATOM 751 C C . LEU A 1 95 ? -8.563 7.144 19.202 1.00 96.00 95 LEU A C 1
ATOM 753 O O . LEU A 1 95 ? -8.077 7.612 18.173 1.00 96.00 95 LEU A O 1
ATOM 757 N N . GLU A 1 96 ? -7.863 6.343 20.004 1.00 95.50 96 GLU A N 1
ATOM 758 C CA . GLU A 1 96 ? -6.524 5.839 19.674 1.00 95.50 96 GLU A CA 1
ATOM 759 C C . GLU A 1 96 ? -6.552 4.925 18.440 1.00 95.50 96 GLU A C 1
ATOM 761 O O . GLU A 1 96 ? -5.747 5.098 17.523 1.00 95.50 96 GLU A O 1
ATOM 766 N N . THR A 1 97 ? -7.528 4.016 18.374 1.00 94.38 97 THR A N 1
ATOM 767 C CA . THR A 1 97 ? -7.730 3.105 17.236 1.00 94.38 97 THR A CA 1
ATOM 768 C C . THR A 1 97 ? -8.050 3.877 15.952 1.00 94.38 97 THR A C 1
ATOM 770 O O . THR A 1 97 ? -7.459 3.606 14.912 1.00 94.38 97 THR A O 1
ATOM 773 N N . GLU A 1 98 ? -8.900 4.904 16.025 1.00 95.25 98 GLU A N 1
ATOM 774 C CA . GLU A 1 98 ? -9.236 5.780 14.892 1.00 95.25 98 GLU A CA 1
ATOM 775 C C . GLU A 1 98 ? -8.054 6.634 14.419 1.00 95.25 98 GLU A C 1
ATOM 777 O O . GLU A 1 98 ? -7.917 6.922 13.228 1.00 95.25 98 GLU A O 1
ATOM 782 N N . ARG A 1 99 ? -7.182 7.073 15.335 1.00 96.44 99 ARG A N 1
ATOM 783 C CA . ARG A 1 99 ? -5.937 7.766 14.965 1.00 96.44 99 ARG A CA 1
ATOM 784 C C . ARG A 1 99 ? -4.998 6.830 14.212 1.00 96.44 99 ARG A C 1
ATOM 786 O O . ARG A 1 99 ? -4.441 7.232 13.193 1.00 96.44 99 ARG A 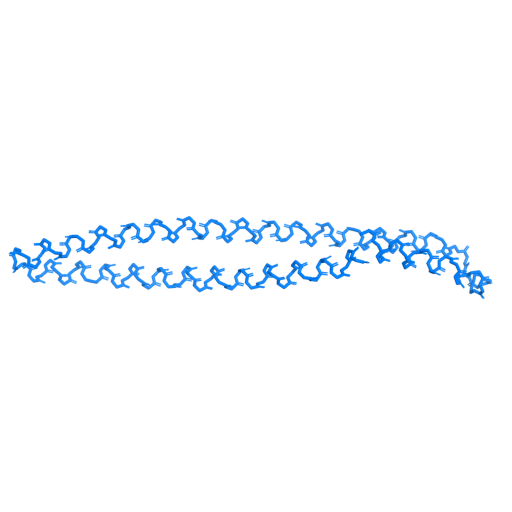O 1
ATOM 793 N N . LEU A 1 100 ? -4.849 5.596 14.692 1.00 94.31 100 LEU A N 1
ATOM 794 C CA . LEU A 1 100 ? -4.041 4.581 14.021 1.00 94.31 100 LEU A CA 1
ATOM 795 C C . LEU A 1 100 ? -4.613 4.236 12.640 1.00 94.31 100 LEU A C 1
ATOM 797 O O . LEU A 1 100 ? -3.862 4.176 11.670 1.00 94.31 100 LEU A O 1
ATOM 801 N N . GLU A 1 101 ? -5.931 4.055 12.540 1.00 95.12 101 GLU A N 1
ATOM 802 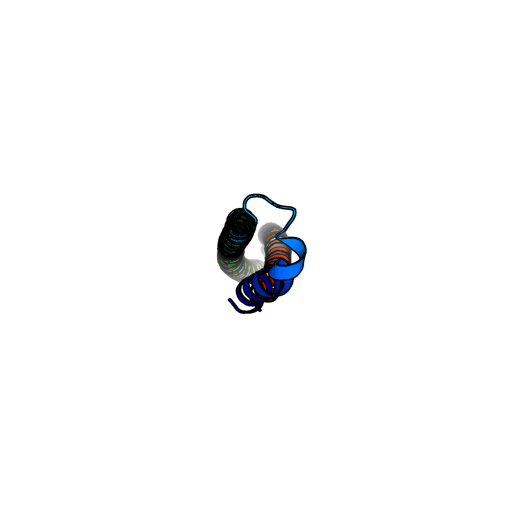C CA . GLU A 1 101 ? -6.630 3.795 11.280 1.00 95.12 101 GLU A CA 1
ATOM 803 C C . GLU A 1 101 ? -6.367 4.904 10.258 1.00 95.12 101 GLU A C 1
ATOM 805 O O . GLU A 1 101 ? -5.945 4.616 9.138 1.00 95.12 101 GLU A O 1
ATOM 810 N N . ARG A 1 102 ? -6.526 6.174 10.661 1.00 96.69 102 ARG A N 1
ATOM 811 C CA . ARG A 1 102 ? -6.225 7.324 9.796 1.00 96.69 102 ARG A CA 1
ATOM 812 C C . ARG A 1 102 ? -4.779 7.325 9.324 1.00 96.69 102 ARG A C 1
ATOM 814 O O . ARG A 1 102 ? -4.547 7.437 8.126 1.00 96.69 102 ARG A O 1
ATOM 821 N N . HIS A 1 103 ? -3.822 7.128 10.228 1.00 96.56 103 HIS A N 1
ATOM 822 C CA . HIS A 1 103 ? -2.405 7.123 9.870 1.00 96.56 103 HIS A CA 1
ATOM 823 C C . HIS A 1 103 ? -2.055 6.015 8.860 1.00 96.56 103 HIS A C 1
ATOM 825 O O . HIS A 1 103 ? -1.351 6.253 7.878 1.00 96.56 103 HIS A O 1
ATOM 831 N N . ILE A 1 104 ? -2.581 4.801 9.061 1.00 95.81 104 ILE A N 1
ATOM 832 C CA . ILE A 1 104 ? -2.386 3.689 8.120 1.00 95.81 104 ILE A CA 1
ATOM 833 C C . ILE A 1 104 ? -3.079 3.993 6.781 1.00 95.81 104 ILE A C 1
ATOM 835 O O . ILE A 1 104 ? -2.516 3.706 5.723 1.00 95.81 104 ILE A O 1
ATOM 839 N N . GLY A 1 105 ? -4.274 4.589 6.816 1.00 96.94 105 GLY A N 1
ATOM 840 C CA . GLY A 1 105 ? -5.029 5.009 5.634 1.00 96.94 105 GLY A CA 1
ATOM 841 C C . GLY A 1 105 ? -4.282 6.035 4.785 1.00 96.94 105 GLY A C 1
ATOM 842 O O . GLY A 1 105 ? -4.139 5.839 3.580 1.00 96.94 105 GLY A O 1
ATOM 843 N N . GLU A 1 106 ? -3.741 7.078 5.414 1.00 97.31 106 GLU A N 1
ATOM 844 C CA . GLU A 1 106 ? -2.925 8.110 4.764 1.00 97.31 106 GLU A CA 1
ATOM 845 C C . GLU A 1 106 ? -1.673 7.508 4.118 1.00 97.31 106 GLU A C 1
ATOM 847 O O . GLU A 1 106 ? -1.400 7.755 2.942 1.00 97.31 106 GLU A O 1
ATOM 852 N N . ARG A 1 107 ? -0.943 6.653 4.850 1.00 96.75 107 ARG A N 1
ATOM 853 C CA . ARG A 1 107 ? 0.243 5.970 4.315 1.00 96.75 107 ARG A CA 1
ATOM 854 C C . ARG A 1 107 ? -0.106 5.097 3.112 1.00 96.75 107 ARG A C 1
ATOM 856 O O . ARG A 1 107 ? 0.600 5.133 2.107 1.00 96.75 107 ARG A O 1
ATOM 863 N N . ARG A 1 108 ? -1.197 4.334 3.191 1.00 97.06 108 ARG A N 1
ATOM 864 C CA . ARG A 1 108 ? -1.657 3.480 2.090 1.00 97.06 108 ARG A CA 1
ATOM 865 C C . ARG A 1 108 ? -2.062 4.304 0.865 1.00 97.06 108 ARG A C 1
ATOM 867 O O . ARG A 1 108 ? -1.724 3.921 -0.249 1.00 97.06 108 ARG A O 1
ATOM 874 N N . ALA A 1 109 ? -2.746 5.431 1.060 1.00 96.88 109 ALA A N 1
ATOM 875 C CA . ALA A 1 109 ? -3.122 6.332 -0.027 1.00 96.88 109 ALA A CA 1
ATOM 876 C C . ALA A 1 109 ? -1.895 6.955 -0.714 1.00 96.88 109 ALA A C 1
ATOM 878 O O . ALA A 1 109 ? -1.860 7.036 -1.941 1.00 96.88 109 ALA A O 1
ATOM 879 N N . ALA A 1 110 ? -0.871 7.335 0.058 1.00 96.88 110 ALA A N 1
ATOM 880 C CA . ALA A 1 110 ? 0.396 7.816 -0.489 1.00 96.88 110 ALA A CA 1
ATOM 881 C C . ALA A 1 110 ? 1.074 6.748 -1.364 1.00 96.88 110 ALA A C 1
ATOM 883 O O . ALA A 1 110 ? 1.373 7.017 -2.523 1.00 96.88 110 ALA A O 1
ATOM 884 N N . LEU A 1 111 ? 1.197 5.510 -0.868 1.00 95.88 111 LEU A N 1
ATOM 885 C CA . LEU A 1 111 ? 1.765 4.406 -1.655 1.00 95.88 111 LEU A CA 1
ATOM 886 C C . LEU A 1 111 ? 0.961 4.105 -2.922 1.00 95.88 111 LEU A C 1
ATOM 888 O O . LEU A 1 111 ? 1.547 3.793 -3.952 1.00 95.88 111 LEU A O 1
ATOM 892 N N . ALA A 1 112 ? -0.370 4.206 -2.875 1.00 96.50 112 ALA A N 1
ATOM 893 C CA . ALA A 1 112 ? -1.207 4.012 -4.056 1.00 96.50 112 ALA A CA 1
ATOM 894 C C . ALA A 1 112 ? -0.930 5.077 -5.133 1.00 96.50 112 ALA A C 1
ATOM 896 O O . ALA A 1 112 ? -0.882 4.755 -6.321 1.00 96.50 112 ALA A O 1
ATOM 897 N N . LYS A 1 113 ? -0.706 6.332 -4.723 1.00 97.06 113 LYS A N 1
ATOM 898 C CA . LYS A 1 113 ? -0.314 7.417 -5.631 1.00 97.06 113 LYS A CA 1
ATOM 899 C C . LYS A 1 113 ? 1.079 7.179 -6.219 1.00 97.06 113 LYS A C 1
ATOM 901 O O . LYS A 1 113 ? 1.248 7.319 -7.429 1.00 97.06 113 LYS A O 1
ATOM 906 N N . ASP A 1 114 ? 2.042 6.784 -5.390 1.00 94.88 114 ASP A N 1
ATOM 907 C CA . ASP A 1 114 ? 3.412 6.494 -5.826 1.00 94.88 114 ASP A CA 1
ATOM 908 C C . ASP A 1 114 ? 3.446 5.309 -6.804 1.00 94.88 114 ASP A C 1
ATOM 910 O O . ASP A 1 114 ? 4.105 5.372 -7.841 1.00 94.88 114 ASP A O 1
ATOM 914 N N . LEU A 1 115 ? 2.672 4.254 -6.525 1.00 96.25 115 LEU A N 1
ATOM 915 C CA . LEU A 1 115 ? 2.500 3.098 -7.404 1.00 96.25 115 LEU A CA 1
ATOM 916 C C . LEU A 1 115 ? 1.909 3.503 -8.760 1.00 96.25 115 LEU A C 1
ATOM 918 O O . LEU A 1 115 ? 2.387 3.042 -9.794 1.00 96.25 115 LEU A O 1
ATOM 922 N N . ALA A 1 116 ? 0.875 4.349 -8.764 1.00 95.75 116 ALA A N 1
ATOM 923 C CA . ALA A 1 116 ? 0.240 4.818 -9.992 1.00 95.75 116 ALA A CA 1
ATOM 924 C C . ALA A 1 116 ? 1.210 5.642 -10.852 1.00 95.75 116 ALA A C 1
ATOM 926 O O . ALA A 1 116 ? 1.309 5.406 -12.054 1.00 95.75 116 ALA A O 1
ATOM 927 N N . ALA A 1 117 ? 1.968 6.554 -10.234 1.00 95.31 117 ALA A N 1
ATOM 928 C CA . ALA A 1 117 ? 2.979 7.349 -10.926 1.00 95.31 117 ALA A CA 1
ATOM 929 C C . ALA A 1 117 ? 4.117 6.476 -11.482 1.00 95.31 117 ALA A C 1
ATOM 931 O O . ALA A 1 117 ? 4.521 6.642 -12.632 1.00 95.31 117 ALA A O 1
ATOM 932 N N . LEU A 1 118 ? 4.599 5.510 -10.693 1.00 93.88 118 LEU A N 1
ATOM 933 C CA . LEU A 1 118 ? 5.642 4.586 -11.131 1.00 93.88 118 LEU A CA 1
ATOM 934 C C . LEU A 1 118 ? 5.163 3.712 -12.294 1.00 93.88 118 LEU A C 1
ATOM 936 O O . LEU A 1 118 ? 5.890 3.556 -13.267 1.00 93.88 118 LEU A O 1
ATOM 940 N N . ARG A 1 119 ? 3.942 3.171 -12.229 1.00 93.94 119 ARG A N 1
ATOM 941 C CA . ARG A 1 119 ? 3.372 2.368 -13.323 1.00 93.94 119 ARG A CA 1
ATOM 942 C C . ARG A 1 119 ? 3.217 3.177 -14.607 1.00 93.94 119 ARG A C 1
ATOM 944 O O . ARG A 1 119 ? 3.642 2.692 -15.644 1.00 93.94 119 ARG A O 1
ATOM 951 N N . ALA A 1 120 ? 2.714 4.410 -14.522 1.00 93.44 120 ALA A N 1
ATOM 952 C CA . ALA A 1 120 ? 2.618 5.296 -15.682 1.00 93.44 120 ALA A CA 1
ATOM 953 C C . ALA A 1 120 ? 3.991 5.534 -16.334 1.00 93.44 120 ALA A C 1
ATOM 955 O O . ALA A 1 120 ? 4.132 5.377 -17.541 1.00 93.44 120 ALA A O 1
ATOM 956 N N . SER A 1 121 ? 5.026 5.808 -15.530 1.00 90.06 121 SER A N 1
ATOM 957 C CA . SER A 1 121 ? 6.392 5.980 -16.040 1.00 90.06 121 SER A CA 1
ATOM 958 C C . SER A 1 121 ? 6.959 4.705 -16.677 1.00 90.06 121 SER A C 1
ATOM 960 O O . SER A 1 121 ? 7.649 4.788 -17.690 1.00 90.06 121 SER A O 1
ATOM 962 N N . LEU A 1 122 ? 6.674 3.526 -16.114 1.00 91.06 122 LEU A N 1
ATOM 963 C CA . LEU A 1 122 ? 7.106 2.254 -16.703 1.00 91.06 122 LEU A CA 1
ATOM 964 C C . LEU A 1 122 ? 6.381 1.960 -18.016 1.00 91.06 122 LEU A C 1
ATOM 966 O O . LEU A 1 122 ? 6.987 1.402 -18.927 1.00 91.06 122 LEU A O 1
ATOM 970 N N . ASP A 1 123 ? 5.106 2.323 -18.120 1.00 88.75 123 ASP A N 1
ATOM 971 C CA . ASP A 1 123 ? 4.330 2.138 -19.342 1.00 88.75 123 ASP A CA 1
ATOM 972 C C . ASP A 1 123 ? 4.809 3.092 -20.449 1.00 88.75 123 ASP A C 1
ATOM 974 O O . ASP A 1 123 ? 5.048 2.629 -21.561 1.00 88.75 123 ASP A O 1
ATOM 978 N N . GLU A 1 124 ? 5.119 4.356 -20.133 1.00 87.38 124 GLU A N 1
ATOM 979 C CA . GLU A 1 124 ? 5.771 5.296 -21.067 1.00 87.38 124 GLU A CA 1
ATOM 980 C C . GLU A 1 124 ? 7.134 4.790 -21.571 1.00 87.38 124 GLU A C 1
ATOM 982 O O . GLU A 1 124 ? 7.495 5.002 -22.726 1.00 87.38 124 GLU A O 1
ATOM 987 N N . GLN A 1 125 ? 7.904 4.099 -20.725 1.00 81.50 125 GLN A N 1
ATOM 988 C CA . GLN A 1 125 ? 9.178 3.485 -21.120 1.00 81.50 125 GLN A CA 1
ATOM 989 C C . GLN A 1 125 ? 9.000 2.218 -21.977 1.00 81.50 125 GLN A C 1
ATOM 991 O O . GLN A 1 125 ? 9.953 1.772 -22.621 1.00 81.50 125 GLN A O 1
ATOM 996 N N . ARG A 1 126 ? 7.812 1.596 -21.961 1.00 78.06 126 ARG A N 1
ATOM 997 C CA . ARG A 1 126 ? 7.509 0.324 -22.642 1.00 78.06 126 ARG A CA 1
ATOM 998 C C . ARG A 1 126 ? 6.816 0.487 -23.986 1.00 78.06 126 ARG A C 1
ATOM 1000 O O . ARG A 1 126 ? 7.090 -0.354 -24.867 1.00 78.06 126 ARG A O 1
ATOM 1007 N N . GLU A 1 127 ? 5.878 1.435 -24.088 1.00 67.31 127 GLU A N 1
ATOM 1008 C CA . GLU A 1 127 ? 5.305 1.917 -25.365 1.00 67.31 127 GLU A CA 1
ATOM 1009 C C . GLU A 1 127 ? 6.401 2.297 -26.33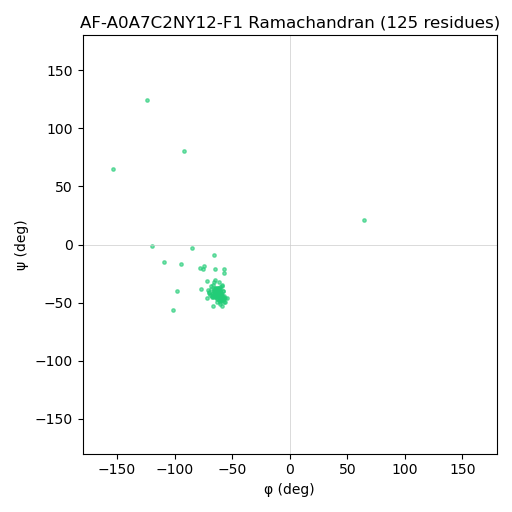9 1.00 67.31 127 GLU A C 1
ATOM 1011 O O . GLU A 1 127 ? 6.190 2.321 -27.573 1.00 67.31 127 GLU A O 1
#

pLDDT: mean 87.18, std 12.52, range [53.84, 97.75]

Foldseek 3Di:
DPCLVVVLVVCVVVCVVVVVPDPCVNVVSVVVSVVLVVVLVVLVVVLVVLVVLLVVLVVVLVVLVVVLVVLVVVLVVCVVVVPVVVNVVSVVVNVVSVVVSVVSVVVSVV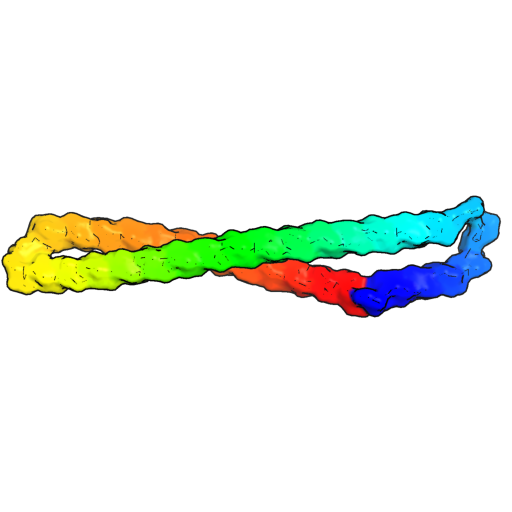SVVVSVVSVVVSVVSVD

Nearest PDB structures (foldseek):
  6zw4-assembly1_E  TM=7.574E-01  e=2.433E-02  Nostoc punctiforme
  6zvr-assembly1_C  TM=7.073E-01  e=3.267E-02  Nostoc punctiforme
  6zw5-assembly1_A  TM=9.027E-01  e=2.283E-01  Nostoc punctiforme
  6zw4-assembly1_A  TM=8.969E-01  e=3.879E-01  Nostoc punctiforme
  6zvs-assembly1_A  TM=8.913E-01  e=6.991E-01  Nostoc punctiforme